Protein AF-A0A5B8H8Q3-F1 (afdb_monomer)

Organism: NCBI:txid2600302

InterPro domains:
  IPR002150 Large ribosomal subunit protein bL31 type A/B [PF01197] (23-85)
  IPR002150 Large ribosomal subunit protein bL31 type A/B [PR01249] (23-40)
  IPR002150 Large ribosomal subunit protein bL31 type A/B [PR01249] (52-67)
  IPR002150 Large ribosomal subunit protein bL31 type A/B [PR01249] (67-85)
  IPR002150 Large ribosomal subunit protein bL31 type A/B [PS01143] (56-77)
  IPR002150 Large ribosomal subunit protein bL31 type A/B [PTHR33280] (14-89)
  IPR002150 Large ribosomal subunit protein bL31 type A/B [TIGR00105] (23-86)
  IPR034704 Large ribosomal subunit protein bL28/bL31-like superfamily [SSF143800] (23-86)
  IPR042105 Large ribosomal subunit protein bL31 superfamily [G3DSA:4.10.830.30] (22-90)

Secondary structure (DSSP, 8-state):
--------------------PPPTTSSPPPEEEEEEEETTEEEEEEEESSS-EE-S--TTT-TTTTT------THHHHHHHHHHHT--------

Foldseek 3Di:
DDDDDPPPPPPPPPPCPPPVDPDPPPDQDKDAFAFEDEPRDTDGGHIDSDNYHYDPDDQCRHCVNVPPPPCPDPVVVVVVVCVVVVVPPPDDDD

Sequence (94 aa):
MVYGKQEKLHNIQNVNILQIMPKSDTHPKWIENTPVLCDGKPLCLIGSTKKQLQVDIWLANHPFYTDSQVLVDTEGRVEKFMKKYRLDTTETTD

pLDDT: mean 71.06, std 17.14, range [39.16, 91.06]

Structure (mmCIF, N/CA/C/O backbone):
data_AF-A0A5B8H8Q3-F1
#
_entry.id   AF-A0A5B8H8Q3-F1
#
loop_
_atom_site.group_PDB
_atom_site.id
_atom_site.type_symbol
_atom_site.label_atom_id
_atom_site.label_alt_id
_atom_site.label_comp_id
_atom_site.label_asym_id
_atom_site.label_entity_id
_atom_site.label_seq_id
_atom_site.pdbx_PDB_ins_code
_atom_site.Cartn_x
_atom_site.Cartn_y
_atom_site.Cartn_z
_atom_site.occupancy
_atom_site.B_iso_or_equiv
_atom_site.auth_seq_id
_atom_site.auth_comp_id
_atom_site.auth_asym_id
_atom_site.auth_atom_id
_atom_site.pdbx_PDB_model_num
ATOM 1 N N . MET A 1 1 ? 62.503 27.186 -34.465 1.00 45.12 1 MET A N 1
ATOM 2 C CA . MET A 1 1 ? 61.149 27.500 -33.969 1.00 45.12 1 MET A CA 1
ATOM 3 C C . MET A 1 1 ? 60.536 26.206 -33.438 1.00 45.12 1 MET A C 1
ATOM 5 O O . MET A 1 1 ? 60.342 25.289 -34.215 1.00 45.12 1 MET A O 1
ATOM 9 N N . VAL A 1 2 ? 60.414 26.122 -32.111 1.00 41.84 2 VAL A N 1
ATOM 10 C CA . VAL A 1 2 ? 59.622 25.212 -31.252 1.00 41.84 2 VAL A CA 1
ATOM 11 C C . VAL A 1 2 ? 59.200 23.844 -31.822 1.00 41.84 2 VAL A C 1
ATOM 13 O O . VAL A 1 2 ? 58.213 23.732 -32.541 1.00 41.84 2 VAL A O 1
ATOM 16 N N . TYR A 1 3 ? 59.881 22.782 -31.381 1.00 39.16 3 TYR A N 1
ATOM 17 C CA . TYR A 1 3 ? 59.343 21.419 -31.420 1.00 39.16 3 TYR A CA 1
ATOM 18 C C . TYR A 1 3 ? 58.393 21.232 -30.229 1.00 39.16 3 TYR A C 1
ATOM 20 O O . TYR A 1 3 ? 58.831 21.186 -29.080 1.00 39.16 3 TYR A O 1
ATOM 28 N N . GLY A 1 4 ? 57.089 21.162 -30.499 1.00 45.75 4 GLY A N 1
ATOM 29 C CA . GLY A 1 4 ? 56.069 20.883 -29.490 1.00 45.75 4 GLY A CA 1
ATOM 30 C C . GLY A 1 4 ? 56.059 19.401 -29.120 1.00 45.75 4 GLY A C 1
ATOM 31 O O . GLY A 1 4 ? 55.648 18.559 -29.915 1.00 45.75 4 GLY A O 1
ATOM 32 N N . LYS A 1 5 ? 56.520 19.078 -27.911 1.00 46.81 5 LYS A N 1
ATOM 33 C CA . LYS A 1 5 ? 56.418 17.748 -27.303 1.00 46.81 5 LYS A CA 1
ATOM 34 C C . LYS A 1 5 ? 54.939 17.445 -27.050 1.00 46.81 5 LYS A C 1
ATOM 36 O O . LYS A 1 5 ? 54.293 18.161 -26.293 1.00 46.81 5 LYS A O 1
ATOM 41 N N . GLN A 1 6 ? 54.394 16.403 -27.676 1.00 42.81 6 GLN A N 1
ATOM 42 C CA . GLN A 1 6 ? 53.066 15.906 -27.311 1.00 42.81 6 GLN A CA 1
ATOM 43 C C . GLN A 1 6 ? 53.159 15.226 -25.944 1.00 42.81 6 GLN A C 1
ATOM 45 O O . GLN A 1 6 ? 53.623 14.091 -25.822 1.00 42.81 6 GLN A O 1
ATOM 50 N N . GLU A 1 7 ? 52.744 15.939 -24.904 1.00 44.50 7 GLU A N 1
ATOM 51 C CA . GLU A 1 7 ? 52.564 15.370 -23.577 1.00 44.50 7 GLU A CA 1
ATOM 52 C C . GLU A 1 7 ? 51.348 14.443 -23.611 1.00 44.50 7 GLU A C 1
ATOM 54 O O . GLU A 1 7 ? 50.197 14.872 -23.690 1.00 44.50 7 GLU A O 1
ATOM 59 N N . LYS A 1 8 ? 51.611 13.133 -23.607 1.00 44.66 8 LYS A N 1
ATOM 60 C CA . LYS A 1 8 ? 50.579 12.131 -23.353 1.00 44.66 8 LYS A CA 1
ATOM 61 C C . LYS A 1 8 ? 50.110 12.327 -21.916 1.00 44.66 8 LYS A C 1
ATOM 63 O O . LYS A 1 8 ? 50.803 11.936 -20.980 1.00 44.66 8 LYS A O 1
ATOM 68 N N . LEU A 1 9 ? 48.935 12.926 -21.750 1.00 40.09 9 LEU A N 1
ATOM 69 C CA . LEU A 1 9 ? 48.202 12.872 -20.494 1.00 40.09 9 LEU A CA 1
ATOM 70 C C . LEU A 1 9 ? 47.901 11.397 -20.221 1.00 40.09 9 LEU A C 1
ATOM 72 O O . LEU A 1 9 ? 47.064 10.781 -20.881 1.00 40.09 9 LEU A O 1
ATOM 76 N N . HIS A 1 10 ? 48.652 10.805 -19.294 1.00 39.72 10 HIS A N 1
ATOM 77 C CA . HIS A 1 10 ? 48.318 9.503 -18.746 1.00 39.72 10 HIS A CA 1
ATOM 78 C C . HIS A 1 10 ? 46.909 9.614 -18.160 1.00 39.72 10 HIS A C 1
ATOM 80 O O . HIS A 1 10 ? 46.645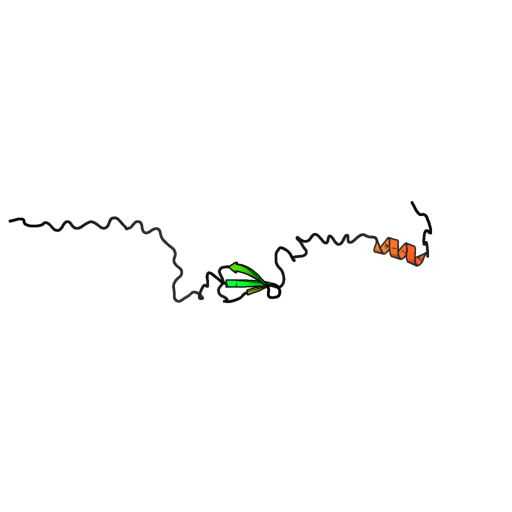 10.462 -17.312 1.00 39.72 10 HIS A O 1
ATOM 86 N N . ASN A 1 11 ? 45.995 8.806 -18.692 1.00 46.19 11 ASN A N 1
ATOM 87 C CA . ASN A 1 11 ? 44.590 8.762 -18.319 1.00 46.19 11 ASN A CA 1
ATOM 88 C C . ASN A 1 11 ? 44.455 8.316 -16.851 1.00 46.19 11 ASN A C 1
ATOM 90 O O . ASN A 1 11 ? 44.403 7.122 -16.559 1.00 46.19 11 ASN A O 1
ATOM 94 N N . ILE A 1 12 ? 44.437 9.272 -15.918 1.00 51.12 12 ILE A N 1
ATOM 95 C CA . ILE A 1 12 ? 44.185 9.041 -14.488 1.00 51.12 12 ILE A CA 1
ATOM 96 C C . ILE A 1 12 ? 42.670 8.947 -14.283 1.00 51.12 12 ILE A C 1
ATOM 98 O O . ILE A 1 12 ? 42.086 9.774 -13.600 1.00 51.12 12 ILE A O 1
ATOM 102 N N . GLN A 1 13 ? 42.008 7.972 -14.906 1.00 45.03 13 GLN A N 1
ATOM 103 C CA . GLN A 1 13 ? 40.618 7.620 -14.597 1.00 45.03 13 GLN A CA 1
ATOM 104 C C . GLN A 1 13 ? 40.401 6.129 -14.850 1.00 45.03 13 GLN A C 1
ATOM 106 O O . GLN A 1 13 ? 39.673 5.726 -15.749 1.00 45.03 13 GLN A O 1
ATOM 111 N N . ASN A 1 14 ? 41.065 5.286 -14.060 1.00 45.84 14 ASN A N 1
ATOM 112 C CA . ASN A 1 14 ? 40.688 3.876 -13.969 1.00 45.84 14 ASN A CA 1
ATOM 113 C C . ASN A 1 14 ? 40.545 3.436 -12.509 1.00 45.84 14 ASN A C 1
ATOM 115 O O . ASN A 1 14 ? 41.035 2.387 -12.103 1.00 45.84 14 ASN A O 1
ATOM 119 N N . VAL A 1 15 ? 39.850 4.246 -11.709 1.00 45.25 15 VAL A N 1
ATOM 120 C CA . VAL A 1 15 ? 39.125 3.723 -10.546 1.00 45.25 15 VAL A CA 1
ATOM 121 C C . VAL A 1 15 ? 37.776 3.240 -11.055 1.00 45.25 15 VAL A C 1
ATOM 123 O O . VAL A 1 15 ? 36.756 3.913 -10.955 1.00 45.25 15 VAL A O 1
ATOM 126 N N . ASN A 1 16 ? 37.820 2.068 -11.685 1.00 44.69 16 ASN A N 1
ATOM 127 C CA . ASN A 1 16 ? 36.653 1.296 -12.069 1.00 44.69 16 ASN A CA 1
ATOM 128 C C . ASN A 1 16 ? 35.992 0.811 -10.768 1.00 44.69 16 ASN A C 1
ATOM 130 O O . ASN A 1 16 ? 36.255 -0.285 -10.276 1.00 44.69 16 ASN A O 1
ATOM 134 N N . ILE A 1 17 ? 35.197 1.686 -10.148 1.00 45.97 17 ILE A N 1
ATOM 135 C CA . ILE A 1 17 ? 34.204 1.295 -9.152 1.00 45.97 17 ILE A CA 1
ATOM 136 C C . ILE A 1 17 ? 33.292 0.337 -9.909 1.00 45.97 17 ILE A C 1
ATOM 138 O O . ILE A 1 17 ? 32.615 0.757 -10.842 1.00 45.97 17 ILE A O 1
ATOM 142 N N . LEU A 1 18 ? 33.367 -0.955 -9.586 1.00 45.75 18 LEU A N 1
ATOM 143 C CA . LEU A 1 18 ? 32.603 -2.025 -10.222 1.00 45.75 18 LEU A CA 1
ATOM 144 C C . LEU A 1 18 ? 31.101 -1.731 -10.106 1.00 45.75 18 LEU A C 1
ATOM 146 O O . LEU A 1 18 ? 30.428 -2.180 -9.181 1.00 45.75 18 LEU A O 1
ATOM 150 N N . GLN A 1 19 ? 30.570 -0.963 -11.053 1.00 49.50 19 GLN A N 1
ATOM 151 C CA . GLN A 1 19 ? 29.146 -0.803 -11.252 1.00 49.50 19 GLN A CA 1
ATOM 152 C C . GLN A 1 19 ? 28.672 -2.115 -11.868 1.00 49.50 19 GLN A C 1
ATOM 154 O O . GLN A 1 19 ? 28.876 -2.373 -13.053 1.00 49.50 19 GLN A O 1
ATOM 159 N N . ILE A 1 20 ? 28.101 -2.986 -11.036 1.00 55.31 20 ILE A N 1
ATOM 160 C CA . ILE A 1 20 ? 27.466 -4.234 -11.461 1.00 55.31 20 ILE A CA 1
ATOM 161 C C . ILE A 1 20 ? 26.221 -3.835 -12.265 1.00 55.31 20 ILE A C 1
ATOM 163 O O . ILE A 1 20 ? 25.118 -3.755 -11.732 1.00 55.31 20 ILE A O 1
ATOM 167 N N . MET A 1 21 ? 26.403 -3.475 -13.537 1.00 61.59 21 MET A N 1
ATOM 168 C CA . MET A 1 21 ? 25.297 -3.126 -14.418 1.00 61.59 21 MET A CA 1
ATOM 169 C C . MET A 1 21 ? 24.608 -4.409 -14.897 1.00 61.59 21 MET A C 1
ATOM 171 O O . MET A 1 21 ? 25.293 -5.343 -15.328 1.00 61.59 21 MET A O 1
ATOM 175 N N . PRO A 1 22 ? 23.266 -4.476 -14.837 1.00 71.19 22 PRO A N 1
ATOM 176 C CA . PRO A 1 22 ? 22.508 -5.593 -15.387 1.00 71.19 22 PRO A CA 1
ATOM 177 C C . PRO A 1 22 ? 22.824 -5.774 -16.881 1.00 71.19 22 PRO A C 1
ATOM 179 O O . PRO A 1 22 ? 22.925 -4.800 -17.628 1.00 71.19 22 PRO A O 1
ATOM 182 N N . LYS A 1 23 ? 22.989 -7.026 -17.327 1.00 77.25 23 LYS A N 1
ATOM 183 C CA . LYS A 1 23 ? 23.271 -7.347 -18.737 1.00 77.25 23 LYS A CA 1
ATOM 184 C C . LYS A 1 23 ? 22.046 -7.018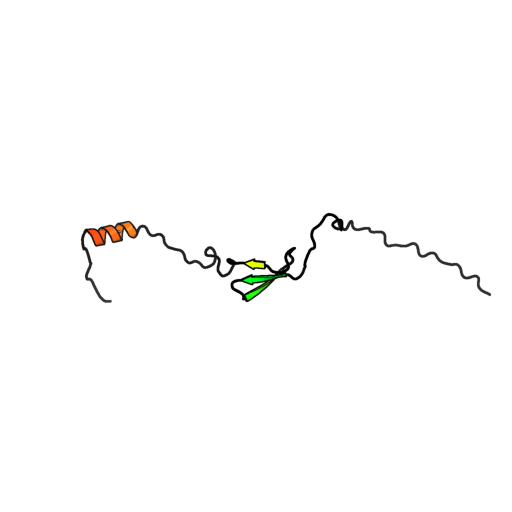 -19.593 1.00 77.25 23 LYS A C 1
ATOM 186 O O . LYS A 1 23 ? 20.962 -7.527 -19.318 1.00 77.25 23 LYS A O 1
ATOM 191 N N . SER A 1 24 ? 22.215 -6.208 -20.637 1.00 71.38 24 SER A N 1
ATOM 192 C CA . SER A 1 24 ? 21.110 -5.671 -21.454 1.00 71.38 24 SER A CA 1
ATOM 193 C C . SER A 1 24 ? 20.139 -6.733 -21.976 1.00 71.38 24 SER A C 1
ATOM 195 O O . SER A 1 24 ? 18.941 -6.476 -22.056 1.00 71.38 24 SER A O 1
ATOM 197 N N . ASP A 1 25 ? 20.643 -7.928 -22.281 1.00 77.19 25 ASP A N 1
ATOM 198 C CA . ASP A 1 25 ? 19.900 -8.919 -23.062 1.00 77.19 25 ASP A CA 1
ATOM 199 C C . ASP A 1 25 ? 19.114 -9.921 -22.206 1.00 77.19 25 ASP A C 1
ATOM 201 O O . ASP A 1 25 ? 18.256 -10.633 -22.720 1.00 77.19 25 ASP A O 1
ATOM 205 N N . THR A 1 26 ? 19.378 -9.993 -20.897 1.00 81.00 26 THR A N 1
ATOM 206 C CA . THR A 1 26 ? 18.773 -11.004 -20.007 1.00 81.00 26 THR A CA 1
ATOM 207 C C . THR A 1 26 ? 17.790 -10.426 -18.993 1.00 81.00 26 THR A C 1
ATOM 209 O O . THR A 1 26 ? 17.328 -11.153 -18.113 1.00 81.00 26 THR A O 1
ATOM 212 N N . HIS A 1 27 ? 17.462 -9.133 -19.080 1.00 79.81 27 HIS A N 1
ATOM 213 C CA . HIS A 1 27 ? 16.608 -8.463 -18.099 1.00 79.81 27 HIS A CA 1
ATOM 214 C C . HIS A 1 27 ? 15.385 -7.788 -18.728 1.00 79.81 27 HIS A C 1
ATOM 216 O O . HIS A 1 27 ? 15.466 -7.232 -19.824 1.00 79.81 27 HIS A O 1
ATOM 222 N N . PRO A 1 28 ? 14.232 -7.817 -18.036 1.00 83.88 28 PRO A N 1
ATOM 223 C CA . PRO A 1 28 ? 13.031 -7.158 -18.515 1.00 83.88 28 PRO A CA 1
ATOM 224 C C . PRO A 1 28 ? 13.179 -5.634 -18.441 1.00 83.88 28 PRO A C 1
ATOM 226 O O . PRO A 1 28 ? 13.866 -5.094 -17.573 1.00 83.88 28 PRO A O 1
ATOM 229 N N . LYS A 1 29 ? 12.494 -4.928 -19.346 1.00 86.12 29 LYS A N 1
ATOM 230 C CA . LYS A 1 29 ? 12.539 -3.464 -19.421 1.00 86.12 29 LYS A CA 1
ATOM 231 C C . LYS A 1 29 ? 12.024 -2.835 -18.125 1.00 86.12 29 LYS A C 1
ATOM 233 O O . LYS A 1 29 ? 10.852 -2.977 -17.785 1.00 86.12 29 LYS A O 1
ATOM 238 N N . TRP A 1 30 ? 12.896 -2.102 -17.443 1.00 88.19 30 TRP A N 1
ATOM 239 C CA . TRP A 1 30 ? 12.540 -1.300 -16.279 1.00 88.19 30 TRP A CA 1
ATOM 240 C C . TRP A 1 30 ? 11.951 0.051 -16.699 1.00 88.19 30 TRP A C 1
ATOM 242 O O . TRP A 1 30 ? 12.414 0.667 -17.661 1.00 88.19 30 TRP A O 1
ATOM 252 N N . ILE A 1 31 ? 10.923 0.504 -15.988 1.00 88.81 31 ILE A N 1
ATOM 253 C CA . ILE A 1 31 ? 10.273 1.801 -16.175 1.00 88.81 31 ILE A CA 1
ATOM 254 C C . 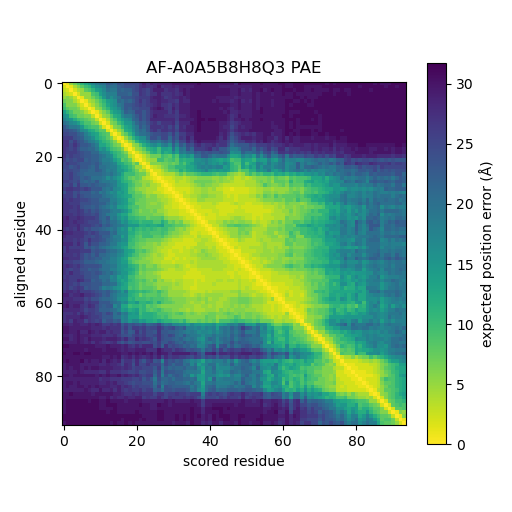ILE A 1 31 ? 10.343 2.532 -14.839 1.00 88.81 31 ILE A C 1
ATOM 256 O O . ILE A 1 31 ? 9.704 2.122 -13.877 1.00 88.81 31 ILE A O 1
ATOM 260 N N . GLU A 1 32 ? 11.106 3.621 -14.780 1.00 86.12 32 GLU A N 1
ATOM 261 C CA . GLU A 1 32 ? 11.350 4.376 -13.540 1.00 86.12 32 GLU A CA 1
ATOM 262 C C . GLU A 1 32 ? 10.100 5.098 -13.017 1.00 86.12 32 GLU A C 1
ATOM 264 O O . GLU A 1 32 ? 9.915 5.210 -11.811 1.00 86.12 32 GLU A O 1
ATOM 269 N N . ASN A 1 33 ? 9.224 5.542 -13.924 1.00 87.31 33 ASN A N 1
ATOM 270 C CA . ASN A 1 33 ? 8.037 6.336 -13.606 1.00 87.31 33 ASN A CA 1
ATOM 271 C C . ASN A 1 33 ? 6.758 5.586 -13.988 1.00 87.31 33 ASN A C 1
ATOM 273 O O . ASN A 1 33 ? 6.179 5.815 -15.050 1.00 87.31 33 ASN A O 1
ATOM 277 N N . THR A 1 34 ? 6.323 4.678 -13.121 1.00 90.00 34 THR A N 1
ATOM 278 C CA . THR A 1 34 ? 5.054 3.954 -13.257 1.00 90.00 34 THR A CA 1
ATOM 279 C C . THR A 1 34 ? 4.013 4.541 -12.305 1.00 90.00 34 THR A C 1
ATOM 281 O O . THR A 1 34 ? 4.236 4.507 -11.093 1.00 90.00 34 THR A O 1
ATOM 284 N N . PRO A 1 35 ? 2.867 5.046 -12.800 1.00 90.25 35 PRO A N 1
ATOM 285 C CA . PRO A 1 35 ? 1.772 5.474 -11.942 1.00 90.25 35 PRO A CA 1
ATOM 286 C C . PRO A 1 35 ? 1.101 4.273 -11.271 1.00 90.25 35 PRO A C 1
ATOM 288 O O . PRO A 1 35 ? 0.665 3.324 -11.934 1.00 90.25 35 PRO A O 1
ATOM 291 N N . VAL A 1 36 ? 0.993 4.350 -9.947 1.00 91.00 36 VAL A N 1
ATOM 292 C CA . VAL A 1 36 ? 0.162 3.456 -9.141 1.00 91.00 36 VAL A CA 1
ATOM 293 C C . VAL A 1 36 ? -1.200 4.101 -8.957 1.00 91.00 36 VAL A C 1
ATOM 295 O O . VAL A 1 36 ? -1.301 5.250 -8.527 1.00 91.00 36 VAL A O 1
ATOM 298 N N . LEU A 1 37 ? -2.243 3.358 -9.297 1.00 89.56 37 LEU A N 1
ATOM 299 C CA . LEU A 1 37 ? -3.629 3.786 -9.236 1.00 89.56 37 LEU A CA 1
ATOM 300 C C . LEU A 1 37 ? -4.373 2.927 -8.222 1.00 89.56 37 LEU A C 1
ATOM 302 O O . LEU A 1 37 ? -4.256 1.705 -8.244 1.00 89.56 37 LEU A O 1
ATOM 306 N N . CYS A 1 38 ? -5.147 3.584 -7.368 1.00 88.19 38 CYS A N 1
ATOM 307 C CA . CYS A 1 38 ? -6.109 2.950 -6.475 1.00 88.19 38 CYS A CA 1
ATOM 308 C C . CYS A 1 38 ? -7.481 3.536 -6.785 1.00 88.19 38 CYS A C 1
ATOM 310 O O . CYS A 1 38 ? -7.634 4.760 -6.775 1.00 88.19 38 CYS A O 1
ATOM 312 N N . ASP A 1 39 ? -8.446 2.685 -7.137 1.00 83.31 39 ASP A N 1
ATOM 313 C CA . ASP A 1 39 ? -9.810 3.085 -7.521 1.00 83.31 39 ASP A CA 1
ATOM 314 C C . ASP A 1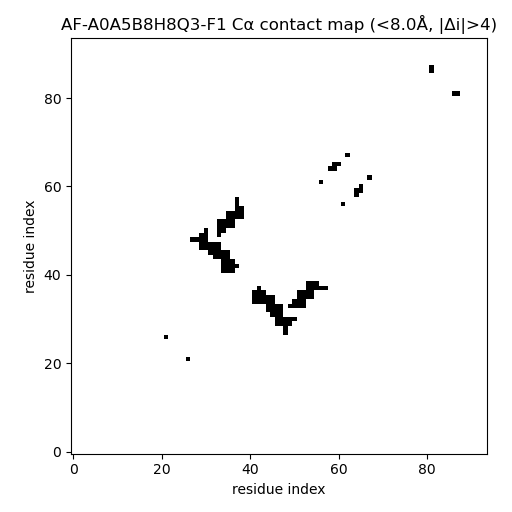 39 ? -9.851 4.245 -8.540 1.00 83.31 39 ASP A C 1
ATOM 316 O O . ASP A 1 39 ? -10.667 5.164 -8.462 1.00 83.31 39 ASP A O 1
ATOM 320 N N . GLY A 1 40 ? -8.908 4.243 -9.489 1.00 78.81 40 GLY A N 1
ATOM 321 C CA . GLY A 1 40 ? -8.792 5.266 -10.534 1.00 78.81 40 GLY A CA 1
ATOM 322 C C . GLY A 1 40 ? -8.084 6.567 -10.131 1.00 78.81 40 GLY A C 1
ATOM 323 O O . GLY A 1 40 ? -7.907 7.433 -10.988 1.00 78.81 40 GLY A O 1
ATOM 324 N N . LYS A 1 41 ? -7.628 6.721 -8.881 1.00 81.94 41 LYS A N 1
ATOM 325 C CA . LYS A 1 41 ? -6.855 7.891 -8.424 1.00 81.94 41 LYS A CA 1
ATOM 326 C C . LYS A 1 41 ? -5.351 7.586 -8.379 1.00 81.94 41 LYS A C 1
ATOM 328 O O . LYS A 1 41 ? -4.971 6.542 -7.846 1.00 81.94 41 LYS A O 1
ATOM 333 N N . PRO A 1 42 ? -4.479 8.467 -8.912 1.00 85.75 42 PRO A N 1
ATOM 334 C CA . PRO A 1 42 ? -3.032 8.274 -8.841 1.00 85.75 42 PRO A CA 1
ATOM 335 C C . PRO A 1 42 ? -2.528 8.496 -7.413 1.00 85.75 42 PRO A C 1
ATOM 337 O O . PRO A 1 42 ? -2.760 9.554 -6.833 1.00 85.75 42 PRO A O 1
ATOM 340 N N . LEU A 1 43 ? -1.835 7.498 -6.861 1.00 87.56 43 LEU A N 1
ATOM 341 C CA . LEU A 1 43 ? -1.221 7.558 -5.532 1.00 87.56 43 LEU A CA 1
ATOM 342 C C . LEU A 1 43 ? 0.207 8.104 -5.609 1.00 87.56 43 LEU A C 1
ATOM 344 O O . LEU A 1 43 ? 0.542 9.092 -4.963 1.00 87.56 43 LEU A O 1
ATOM 348 N N . CYS A 1 44 ? 1.059 7.446 -6.393 1.00 86.19 44 CYS A N 1
ATOM 349 C CA . CYS A 1 44 ? 2.477 7.768 -6.490 1.00 86.19 44 CYS A CA 1
ATOM 350 C C . CYS A 1 44 ? 3.100 7.222 -7.783 1.00 86.19 44 CYS A C 1
ATOM 352 O O . CYS A 1 44 ? 2.486 6.443 -8.519 1.00 86.19 44 CYS A O 1
ATOM 354 N N . LEU A 1 45 ? 4.333 7.656 -8.050 1.00 91.06 45 LEU A N 1
ATOM 355 C CA . LEU A 1 45 ? 5.180 7.157 -9.130 1.00 91.06 45 LEU A CA 1
ATOM 356 C C . LEU A 1 45 ? 6.218 6.202 -8.535 1.00 91.06 45 LEU A C 1
ATOM 358 O O . LEU A 1 45 ? 6.923 6.569 -7.597 1.00 91.06 45 LEU A O 1
ATOM 362 N N . ILE A 1 46 ? 6.298 4.981 -9.063 1.00 90.69 46 ILE A N 1
ATOM 363 C CA . ILE A 1 46 ? 7.238 3.945 -8.612 1.00 90.69 46 ILE A CA 1
ATOM 364 C C . ILE A 1 46 ? 7.957 3.354 -9.826 1.00 90.69 46 ILE A C 1
ATOM 366 O O . ILE A 1 46 ? 7.408 3.316 -10.926 1.00 90.69 46 ILE A O 1
ATOM 370 N N . GLY A 1 47 ? 9.169 2.839 -9.631 1.00 90.56 47 GLY A N 1
ATOM 371 C CA . GLY A 1 47 ? 9.819 2.002 -10.631 1.00 90.56 47 GLY A CA 1
ATOM 372 C C . GLY A 1 47 ? 9.146 0.628 -10.745 1.00 90.56 47 GLY A C 1
ATOM 373 O O . GLY A 1 47 ? 8.976 -0.071 -9.747 1.00 90.56 47 GLY A O 1
ATOM 374 N N . SER A 1 48 ? 8.751 0.225 -11.950 1.00 89.19 48 SER A N 1
ATOM 375 C CA . SER A 1 48 ? 8.157 -1.089 -12.218 1.00 89.19 48 SER A CA 1
ATOM 376 C C . SER A 1 48 ? 8.515 -1.580 -13.617 1.00 89.19 48 SER A C 1
ATOM 378 O O . SER A 1 48 ? 8.927 -0.825 -14.489 1.00 89.19 48 SER A O 1
ATOM 380 N N . THR A 1 49 ? 8.335 -2.873 -13.866 1.00 89.31 49 THR A N 1
ATOM 381 C CA . THR A 1 49 ? 8.393 -3.444 -15.221 1.00 89.31 49 THR A CA 1
ATOM 382 C C . THR A 1 49 ? 7.100 -3.175 -16.002 1.00 89.31 49 THR A C 1
ATOM 384 O O . THR A 1 49 ? 7.080 -3.198 -17.233 1.00 89.31 49 THR A O 1
ATOM 387 N N . LYS A 1 50 ? 5.990 -2.929 -15.295 1.00 86.38 50 LYS A N 1
ATOM 388 C CA . LYS A 1 50 ? 4.674 -2.664 -15.891 1.00 86.38 50 LYS A CA 1
ATOM 389 C C . LYS A 1 50 ? 4.451 -1.161 -16.022 1.00 86.38 50 LYS A C 1
ATOM 391 O O . LYS A 1 50 ? 4.856 -0.414 -15.152 1.00 86.38 50 LYS A O 1
ATOM 396 N N . LYS A 1 51 ? 3.756 -0.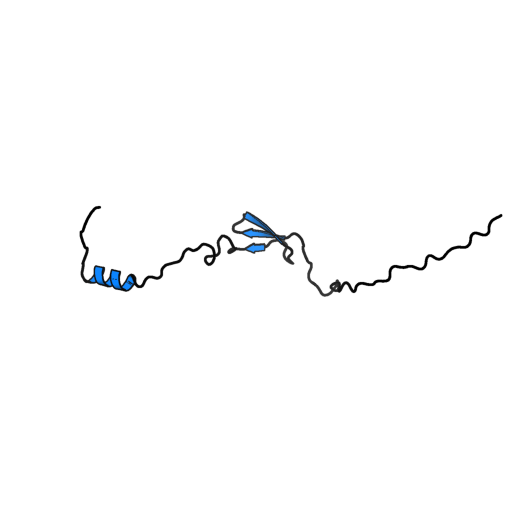727 -17.080 1.00 86.75 51 LYS A N 1
ATOM 397 C CA . LYS A 1 51 ? 3.475 0.701 -17.348 1.00 86.75 51 LYS A CA 1
ATOM 398 C C . LYS A 1 51 ? 2.452 1.337 -16.404 1.00 86.75 51 LYS A C 1
ATOM 400 O O . LYS A 1 51 ? 2.439 2.552 -16.279 1.00 86.75 51 LYS A O 1
ATOM 405 N N . GLN A 1 52 ? 1.569 0.548 -15.802 1.00 88.25 52 GLN A N 1
ATOM 406 C CA . GLN A 1 52 ? 0.496 1.022 -14.930 1.00 88.25 52 GLN A CA 1
ATOM 407 C C . GLN A 1 52 ? 0.220 -0.066 -13.897 1.00 88.25 52 GLN A C 1
ATOM 409 O O . GLN A 1 52 ? 0.134 -1.245 -14.256 1.00 88.25 52 GLN A O 1
ATOM 414 N N . LEU A 1 53 ? 0.110 0.321 -12.629 1.00 90.50 53 LEU A N 1
ATOM 415 C CA . LEU A 1 53 ? -0.193 -0.595 -11.534 1.00 90.50 53 LEU A CA 1
ATOM 416 C C . LEU A 1 53 ? -1.561 -0.230 -10.958 1.00 90.50 53 LEU A C 1
ATOM 418 O O . LEU A 1 53 ? -1.750 0.903 -10.534 1.00 90.50 53 LEU A O 1
ATOM 422 N N . GLN A 1 54 ? -2.503 -1.171 -10.975 1.00 90.62 54 GLN A N 1
ATOM 423 C CA . GLN A 1 54 ? -3.791 -1.040 -10.289 1.00 90.62 54 GLN A CA 1
ATOM 424 C C . GLN A 1 54 ? -3.684 -1.777 -8.955 1.00 90.62 54 GLN A C 1
ATOM 426 O O . GLN A 1 54 ? -3.225 -2.921 -8.931 1.00 90.62 54 GLN A O 1
ATOM 431 N N . VAL A 1 55 ? -4.036 -1.105 -7.865 1.00 89.19 55 VAL A N 1
ATOM 432 C CA . VAL A 1 55 ? -3.934 -1.610 -6.496 1.00 89.19 55 VAL A CA 1
ATOM 433 C C . VAL A 1 55 ? -5.264 -1.381 -5.796 1.00 89.19 55 VAL A C 1
ATOM 435 O O . VAL A 1 55 ? -5.737 -0.251 -5.755 1.00 89.19 55 VAL A O 1
ATOM 438 N N . ASP A 1 56 ? -5.822 -2.434 -5.206 1.00 86.81 56 ASP A N 1
ATOM 439 C CA . ASP A 1 56 ? -7.096 -2.349 -4.481 1.00 86.81 56 ASP A CA 1
ATOM 440 C C . ASP A 1 56 ? -6.885 -1.952 -3.008 1.00 86.81 56 ASP A C 1
ATOM 442 O O . ASP A 1 56 ? -7.724 -1.299 -2.393 1.00 86.81 56 ASP A O 1
ATOM 446 N N . ILE A 1 57 ? -5.740 -2.329 -2.422 1.00 85.25 57 ILE A N 1
ATOM 447 C CA . ILE A 1 57 ? -5.439 -2.129 -0.998 1.00 85.25 57 ILE A CA 1
ATOM 448 C C . ILE A 1 57 ? -4.041 -1.510 -0.822 1.00 85.25 57 ILE A C 1
ATOM 450 O O . ILE A 1 57 ? -3.045 -2.048 -1.300 1.00 85.25 57 ILE A O 1
ATOM 454 N N . TRP A 1 58 ? -3.958 -0.392 -0.105 1.00 86.00 58 TRP A N 1
ATOM 455 C CA . TRP A 1 58 ? -2.763 0.377 0.238 1.00 86.00 58 TRP A CA 1
ATOM 456 C C . TRP A 1 58 ? -2.853 0.924 1.674 1.00 86.00 58 TRP A C 1
ATOM 458 O O . TRP A 1 58 ? -3.861 0.775 2.353 1.00 86.00 58 TRP A O 1
ATOM 468 N N . LEU A 1 59 ? -1.793 1.576 2.157 1.00 83.88 59 LEU A N 1
ATOM 469 C CA . LEU A 1 59 ? -1.634 1.952 3.570 1.00 83.88 59 LEU A CA 1
ATOM 470 C C . LEU A 1 59 ? -2.869 2.618 4.208 1.00 83.88 59 LEU A C 1
ATOM 472 O O . LEU A 1 59 ? -3.226 2.267 5.326 1.00 83.88 59 LEU A O 1
ATOM 476 N N . ALA A 1 60 ? -3.528 3.549 3.511 1.00 82.69 60 ALA A N 1
ATOM 477 C CA . ALA A 1 60 ? -4.654 4.288 4.083 1.00 82.69 60 ALA A CA 1
ATOM 478 C C . ALA A 1 60 ? -5.968 3.490 4.144 1.00 82.69 60 ALA A C 1
ATOM 480 O O . ALA A 1 60 ? -6.807 3.784 4.992 1.00 82.69 60 ALA A O 1
ATOM 481 N N . ASN A 1 61 ? -6.165 2.511 3.254 1.00 80.62 61 ASN A N 1
ATOM 482 C CA . ASN A 1 61 ? -7.385 1.696 3.214 1.00 80.62 61 ASN A CA 1
ATOM 483 C C . ASN A 1 61 ? -7.181 0.282 3.790 1.00 80.62 61 ASN A C 1
ATOM 485 O O . ASN A 1 61 ? -8.134 -0.491 3.870 1.00 80.62 61 ASN A O 1
ATOM 489 N N . HIS A 1 62 ? -5.950 -0.074 4.164 1.00 81.62 62 HIS A N 1
ATOM 490 C CA . HIS A 1 62 ? -5.641 -1.408 4.643 1.00 81.62 62 HIS A CA 1
ATOM 491 C C . HIS A 1 62 ? -6.164 -1.578 6.084 1.00 81.62 62 HIS A C 1
ATOM 493 O O . HIS A 1 62 ? -5.689 -0.877 6.981 1.00 81.62 62 HIS A O 1
ATOM 499 N N . PRO A 1 63 ? -7.060 -2.554 6.345 1.00 80.88 63 PRO A N 1
ATOM 500 C CA . PRO A 1 63 ? -7.774 -2.700 7.623 1.00 80.88 63 PRO A CA 1
ATOM 501 C C . PRO A 1 63 ? -6.883 -2.751 8.868 1.00 80.88 63 PRO A C 1
ATOM 503 O O . PRO A 1 63 ? -7.292 -2.338 9.945 1.00 80.88 63 PRO A O 1
ATOM 506 N N . PHE A 1 64 ? -5.649 -3.233 8.712 1.00 80.94 64 PHE A N 1
ATOM 507 C CA . PHE A 1 64 ? -4.639 -3.257 9.774 1.00 80.94 64 PHE A CA 1
ATOM 508 C C . PHE A 1 64 ? -4.245 -1.869 10.306 1.00 80.94 64 PHE A C 1
ATOM 510 O O . PHE A 1 64 ? -3.893 -1.761 11.471 1.00 80.94 64 PHE A O 1
ATOM 517 N N . TYR A 1 65 ? -4.273 -0.825 9.471 1.00 81.06 65 TYR A N 1
ATOM 518 C CA . TYR A 1 65 ? -3.830 0.524 9.850 1.00 81.06 65 TYR A CA 1
ATOM 519 C C . TYR A 1 65 ? -4.987 1.492 10.106 1.00 81.06 65 TYR A C 1
ATOM 521 O O . TYR A 1 65 ? -4.776 2.544 10.700 1.00 81.06 65 TYR A O 1
ATOM 529 N N . THR A 1 66 ? -6.198 1.170 9.646 1.00 78.19 66 THR A N 1
ATOM 530 C CA . THR A 1 66 ? -7.381 2.035 9.796 1.00 78.19 66 THR A CA 1
ATOM 531 C C . THR A 1 66 ? -8.129 1.798 11.116 1.00 78.19 66 THR A C 1
ATOM 533 O O . THR A 1 66 ? -9.155 2.430 11.340 1.00 78.19 66 THR A O 1
ATOM 536 N N . ASP A 1 67 ? -7.632 0.908 11.987 1.00 67.12 67 ASP A N 1
ATOM 537 C CA . ASP A 1 67 ? -8.130 0.691 13.356 1.00 67.12 67 ASP A CA 1
ATOM 538 C C . ASP A 1 67 ? -9.667 0.604 13.465 1.00 67.12 67 ASP A C 1
ATOM 540 O O . ASP A 1 67 ? -10.279 1.087 14.417 1.00 67.12 67 ASP A O 1
ATOM 544 N N . SER A 1 68 ? -10.328 -0.103 12.541 1.00 64.06 68 SER A N 1
ATOM 545 C CA . SER A 1 68 ? -11.620 -0.704 12.876 1.00 64.06 68 SER A CA 1
ATOM 546 C C . SER A 1 68 ? -11.317 -1.949 13.701 1.00 64.06 68 SER A C 1
ATOM 548 O O . SER A 1 68 ? -11.394 -3.075 13.202 1.00 64.06 68 SER A O 1
ATOM 550 N N . GLN A 1 69 ? -10.873 -1.752 14.943 1.00 64.44 69 GLN A N 1
ATOM 551 C CA . GLN A 1 69 ? -10.839 -2.823 15.923 1.00 64.44 69 GLN A CA 1
ATOM 552 C C . GLN A 1 69 ? -12.276 -3.310 16.042 1.00 64.44 69 GLN A C 1
ATOM 554 O O . GLN A 1 69 ? -13.099 -2.722 16.739 1.00 64.44 69 GLN A O 1
ATOM 559 N N . VAL A 1 70 ? -12.606 -4.359 15.290 1.00 64.06 70 VAL A N 1
ATOM 560 C CA . VAL A 1 70 ? -13.784 -5.154 15.574 1.00 64.06 70 VAL A CA 1
ATOM 561 C C . VAL A 1 70 ? -13.447 -5.770 16.919 1.00 64.06 70 VAL A C 1
ATOM 563 O O . VAL A 1 70 ? -12.720 -6.760 16.987 1.00 64.06 70 VAL A O 1
ATOM 566 N N . LEU A 1 71 ? -13.874 -5.106 17.995 1.00 63.91 71 LEU A N 1
ATOM 567 C CA . LEU A 1 71 ? -14.001 -5.710 19.306 1.00 63.91 71 LEU A CA 1
ATOM 568 C C . LEU A 1 71 ? -14.908 -6.914 19.079 1.00 63.91 71 LEU A C 1
ATOM 570 O O . LEU A 1 71 ? -16.128 -6.800 19.020 1.00 63.91 71 LEU A O 1
ATOM 574 N N . VAL A 1 72 ? -14.295 -8.070 18.826 1.00 66.31 72 VAL A N 1
ATOM 575 C CA . VAL A 1 72 ? -14.984 -9.354 18.840 1.00 66.31 72 VAL A CA 1
ATOM 576 C C . VAL A 1 72 ? -15.215 -9.642 20.311 1.00 66.31 72 VAL A C 1
ATOM 578 O O . VAL A 1 72 ? -14.495 -10.419 20.937 1.00 66.31 72 VAL A O 1
ATOM 581 N N . ASP A 1 73 ? -16.156 -8.908 20.891 1.00 60.81 73 ASP A N 1
ATOM 582 C CA . ASP A 1 73 ? -16.523 -9.090 22.270 1.00 60.81 73 ASP A CA 1
ATOM 583 C C . ASP A 1 73 ? -17.265 -10.428 22.388 1.00 60.81 73 ASP A C 1
ATOM 585 O O . ASP A 1 73 ? -17.968 -10.900 21.486 1.00 60.81 73 ASP A O 1
ATOM 589 N N . THR A 1 74 ? -17.133 -11.068 23.541 1.00 60.25 74 THR A N 1
ATOM 590 C CA . THR A 1 74 ? -17.933 -12.249 23.905 1.00 60.25 74 THR A CA 1
ATOM 591 C C . THR A 1 74 ? -19.430 -11.927 24.087 1.00 60.25 74 THR A C 1
ATOM 593 O O . THR A 1 74 ? -20.215 -12.797 24.487 1.00 60.25 74 THR A O 1
ATOM 596 N N . GLU A 1 75 ? -19.834 -10.702 23.733 1.00 60.44 75 GLU A N 1
ATOM 597 C CA . GLU A 1 75 ? -21.179 -10.123 23.697 1.00 60.44 75 GLU A CA 1
ATOM 598 C C . GLU A 1 75 ? -22.223 -11.034 23.068 1.00 60.44 75 GLU A C 1
ATOM 600 O O . GLU A 1 75 ? -23.335 -11.120 23.579 1.00 60.44 75 GLU A O 1
ATOM 605 N N . GLY A 1 76 ? -21.872 -11.837 22.060 1.00 66.50 76 GLY A N 1
ATOM 606 C CA . GLY A 1 76 ? -22.835 -12.749 21.447 1.00 66.50 76 GLY A CA 1
ATOM 607 C C . GLY A 1 76 ? -23.430 -13.776 22.422 1.00 66.50 76 GLY A C 1
ATOM 608 O O . GLY A 1 76 ? -24.518 -14.288 22.167 1.00 66.50 76 GLY A O 1
ATOM 609 N N . ARG A 1 77 ? -22.762 -14.115 23.538 1.00 73.25 77 ARG A N 1
ATOM 610 C CA . ARG A 1 77 ? -23.330 -15.011 24.567 1.00 73.25 77 ARG A CA 1
ATOM 611 C C . ARG A 1 77 ? -24.246 -14.257 25.532 1.00 73.25 77 ARG A C 1
ATOM 613 O O . ARG A 1 77 ? -25.282 -14.808 25.900 1.00 73.25 77 ARG A O 1
ATOM 620 N N . VAL A 1 78 ? -23.892 -13.026 25.900 1.00 75.81 78 VAL A N 1
ATOM 621 C CA . VAL A 1 78 ? -24.698 -12.166 26.780 1.00 75.81 78 VAL A CA 1
ATOM 622 C C . VAL A 1 78 ? -25.945 -11.678 26.045 1.00 75.81 78 VAL A C 1
ATOM 624 O O . VAL A 1 78 ? -27.045 -11.868 26.550 1.00 75.81 78 VAL A O 1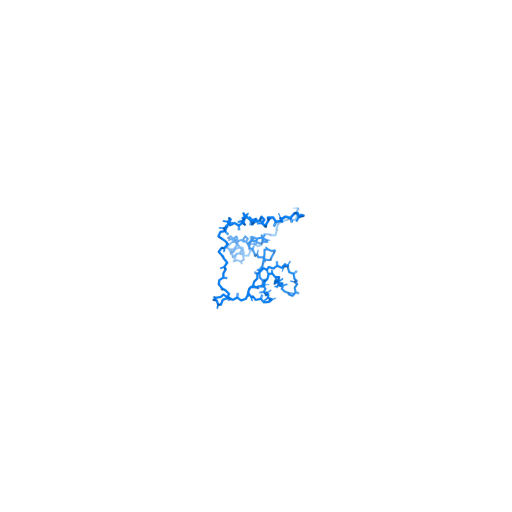
ATOM 627 N N . GLU A 1 79 ? -25.824 -11.201 24.805 1.00 77.44 79 GLU A N 1
ATOM 628 C CA . GLU A 1 79 ? -26.963 -10.844 23.951 1.00 77.44 79 GLU A CA 1
ATOM 629 C C . GLU A 1 79 ? -27.875 -12.045 23.675 1.00 77.44 79 GLU A C 1
ATOM 631 O O . GLU A 1 79 ? -29.098 -11.931 23.750 1.00 77.44 79 GLU A O 1
ATOM 636 N N . LYS A 1 80 ? -27.314 -13.236 23.406 1.00 81.38 80 LYS A N 1
ATOM 637 C CA . LYS A 1 80 ? -28.125 -14.461 23.260 1.00 81.38 80 LYS A CA 1
ATOM 638 C C . LYS A 1 80 ? -28.831 -14.841 24.556 1.00 81.38 80 LYS A C 1
ATOM 640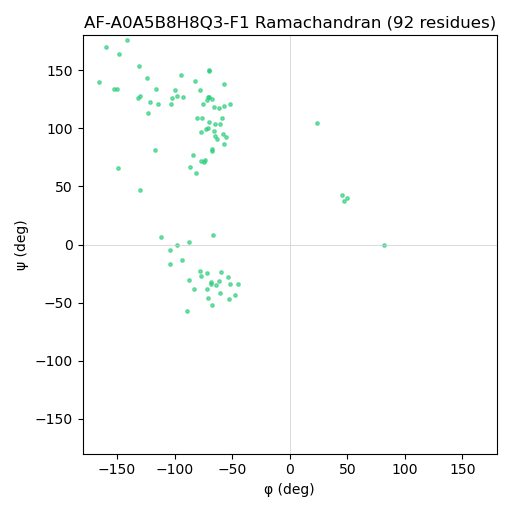 O O . LYS A 1 80 ? -29.941 -15.363 24.489 1.00 81.38 80 LYS A O 1
ATOM 645 N N . PHE A 1 81 ? -28.214 -14.612 25.714 1.00 80.94 81 PHE A N 1
ATOM 646 C CA . PHE A 1 81 ? -28.836 -14.839 27.015 1.00 80.94 81 PHE A CA 1
ATOM 647 C C . PHE A 1 81 ? -29.979 -13.842 27.254 1.00 80.94 81 PHE A C 1
ATOM 649 O O . PHE A 1 81 ? -31.110 -14.276 27.463 1.00 80.94 81 PHE A O 1
ATOM 656 N N . MET A 1 82 ? -29.726 -12.539 27.102 1.00 81.25 82 MET A N 1
ATOM 657 C CA . MET A 1 82 ? -30.733 -11.473 27.197 1.00 81.25 82 MET A CA 1
ATOM 658 C C . MET A 1 82 ? -31.926 -11.750 26.268 1.00 81.25 82 MET A C 1
ATOM 660 O O . MET A 1 82 ? -33.072 -11.765 26.713 1.00 81.25 82 MET A O 1
ATOM 664 N N . LYS A 1 83 ? -31.664 -12.118 25.004 1.00 82.94 83 LYS A N 1
ATOM 665 C CA . LYS A 1 83 ? -32.692 -12.453 24.002 1.00 82.94 83 LYS A CA 1
ATOM 666 C C . LYS A 1 83 ? -33.452 -13.747 24.310 1.00 82.94 83 LYS A C 1
ATOM 668 O O . LYS A 1 83 ? -34.638 -13.848 24.000 1.00 82.94 83 LYS A O 1
ATOM 673 N N . LYS A 1 84 ? -32.794 -14.746 24.910 1.00 83.75 84 LYS A N 1
ATOM 674 C CA . LYS A 1 84 ? -33.420 -16.020 25.307 1.00 83.75 84 LYS A CA 1
ATOM 675 C C . LYS A 1 84 ? -34.350 -15.848 26.505 1.00 83.75 84 LYS A C 1
ATOM 677 O O . LYS A 1 84 ? -35.397 -16.488 26.544 1.00 83.75 84 LYS A O 1
ATOM 682 N N . TYR A 1 85 ? -33.966 -15.007 27.460 1.00 86.88 85 TYR A N 1
ATOM 683 C CA . TYR A 1 85 ? -34.723 -14.789 28.691 1.00 86.88 85 TYR A CA 1
ATOM 684 C C . TYR A 1 85 ? -35.617 -13.540 28.652 1.00 86.88 85 TYR A C 1
ATOM 686 O O . TYR A 1 85 ? -36.344 -13.315 29.613 1.00 86.88 85 TYR A O 1
ATOM 694 N N . ARG A 1 86 ? -35.621 -12.780 27.540 1.00 79.19 86 ARG A N 1
ATOM 695 C CA . ARG A 1 86 ? -36.387 -11.527 27.366 1.00 79.19 86 ARG A CA 1
ATOM 696 C C . ARG A 1 86 ? -36.184 -10.561 28.536 1.00 79.19 86 ARG A C 1
ATOM 698 O O . ARG A 1 86 ? -37.129 -9.951 29.028 1.00 79.19 86 ARG A O 1
ATOM 705 N N . LEU A 1 87 ? -34.944 -10.482 29.009 1.00 73.00 87 LEU A N 1
ATOM 706 C CA . LEU A 1 87 ? -34.545 -9.577 30.078 1.00 73.00 87 LEU A CA 1
ATOM 707 C C . LEU A 1 87 ? -34.191 -8.233 29.441 1.00 73.00 87 LEU A C 1
ATOM 709 O O . LEU A 1 87 ? -33.029 -7.848 29.397 1.00 73.00 87 LEU A O 1
ATOM 713 N N . ASP A 1 88 ? -35.186 -7.553 28.882 1.00 67.25 88 ASP A N 1
ATOM 714 C CA . ASP A 1 88 ? -35.015 -6.164 28.476 1.00 67.25 88 ASP A CA 1
ATOM 715 C C . ASP A 1 88 ? -35.087 -5.339 29.767 1.00 67.25 88 ASP A C 1
ATOM 717 O O . ASP A 1 88 ? -36.171 -5.092 30.295 1.00 67.25 88 ASP A O 1
ATOM 721 N N . THR A 1 89 ? -33.940 -4.981 30.349 1.00 60.22 89 THR A N 1
ATOM 722 C CA . THR A 1 89 ? -33.904 -4.033 31.469 1.00 60.22 89 THR A CA 1
ATOM 723 C C . THR A 1 89 ? -34.365 -2.677 30.952 1.00 60.22 89 THR A C 1
ATOM 725 O O . THR A 1 89 ? -33.609 -1.935 30.330 1.00 60.22 89 THR A O 1
ATOM 728 N N .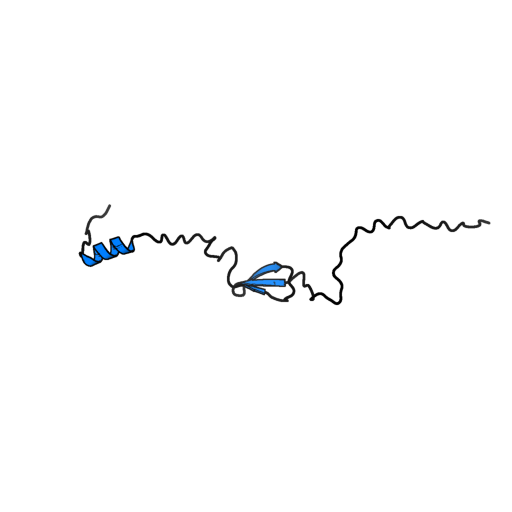 THR A 1 90 ? -35.637 -2.372 31.178 1.00 57.69 90 THR A N 1
ATOM 729 C CA . THR A 1 90 ? -36.218 -1.042 31.024 1.00 57.69 90 THR A CA 1
ATOM 730 C C . THR A 1 90 ? -35.764 -0.160 32.179 1.00 57.69 90 THR A C 1
ATOM 732 O O . THR A 1 90 ? -36.557 0.126 33.065 1.00 57.69 90 THR A O 1
ATOM 735 N N . GLU A 1 91 ? -34.499 0.240 32.216 1.00 58.19 91 GLU A N 1
ATOM 736 C CA . GLU A 1 91 ? -33.988 1.189 33.210 1.00 58.19 91 GLU A CA 1
ATOM 737 C C . GLU A 1 91 ? -32.799 1.930 32.588 1.00 58.19 91 GLU A C 1
ATOM 739 O O . GLU A 1 91 ? -31.942 1.288 31.993 1.00 58.19 91 GLU A O 1
ATOM 744 N N . THR A 1 92 ? -32.608 3.241 32.644 1.00 47.78 92 THR A N 1
ATOM 745 C CA . THR A 1 92 ? -33.356 4.420 33.089 1.00 47.78 92 THR A CA 1
ATOM 746 C C . THR A 1 92 ? -32.551 5.570 32.463 1.00 47.78 92 THR A C 1
ATOM 748 O O . THR A 1 92 ? -31.326 5.493 32.394 1.00 47.78 92 THR A O 1
ATOM 751 N N . THR A 1 93 ? -33.210 6.596 31.935 1.00 47.56 93 THR A N 1
ATOM 752 C CA . THR A 1 93 ? -32.572 7.875 31.582 1.00 47.56 93 THR A CA 1
ATOM 753 C C . THR A 1 93 ? -31.785 8.432 32.766 1.00 47.56 93 THR A C 1
ATOM 755 O O . THR A 1 93 ? -32.408 8.658 33.798 1.00 47.56 93 THR A O 1
ATOM 758 N N . ASP A 1 94 ? -30.477 8.641 32.594 1.00 39.16 94 ASP A N 1
ATOM 759 C CA . ASP A 1 94 ? -29.709 9.844 32.975 1.00 39.16 94 ASP A CA 1
ATOM 760 C C . ASP A 1 94 ? -28.303 9.810 32.341 1.00 39.16 94 ASP A C 1
ATOM 762 O O . ASP A 1 94 ? -27.626 8.759 32.432 1.00 39.16 94 ASP A O 1
#

Radius of gyration: 34.24 Å; Cα contacts (8 Å, |Δi|>4): 68; chains: 1; bounding box: 98×44×67 Å

Mean predicted aligned error: 17.39 Å

Solvent-accessible surface area (backbone atoms only — not comparable to full-atom values): 6516 Å² total; per-residue (Å²): 133,86,85,81,78,83,78,78,76,74,80,88,76,78,84,74,71,84,72,86,67,80,60,82,88,82,55,81,67,76,36,70,76,13,49,31,26,42,95,87,43,80,75,50,71,40,68,33,73,53,79,64,44,82,44,95,70,49,77,82,73,29,68,89,69,60,68,73,72,75,76,83,58,76,51,70,58,54,53,48,47,37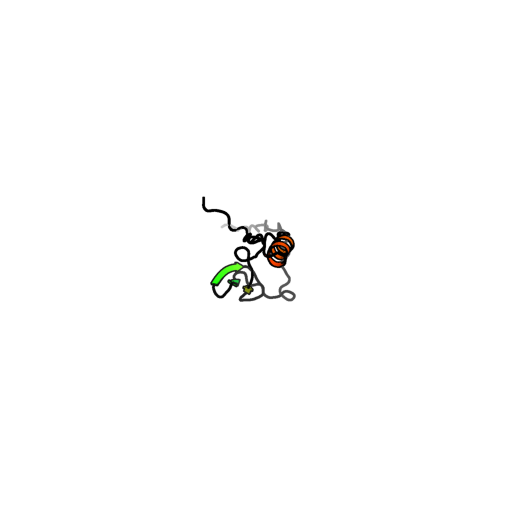,67,73,68,66,60,76,75,91,73,75,98,129

Nearest PDB structures (foldseek):
  6eri-assembly1_AZ  TM=7.418E-01  e=2.834E-05  Spinacia oleracea
  5mmm-assembly1_0  TM=7.437E-01  e=1.182E-04  Spinacia oleracea
  5x8t-assembly1_0  TM=7.557E-01  e=2.037E-04  Spinacia oleracea
  8s1u-assembly1_6  TM=8.373E-01  e=1.115E-03  Bacillus subtilis subsp. subtilis str. 168
  5mmi-assembly1_0  TM=8.449E-01  e=2.699E-03  Spinacia oleracea